Protein AF-A0A957AVC6-F1 (afdb_monomer)

Nearest PDB structures (foldseek):
  5ffe-assembly1_A  TM=6.534E-01  e=8.770E-01  Synechocystis sp. PCC 6803
  5fej-assembly2_B  TM=6.262E-01  e=1.134E+00  Synechocystis sp. PCC 6803
  4fi5-assembly1_A  TM=7.232E-01  e=2.452E+00  Hantaan virus 76-118
  2ic6-assembly1_A  TM=6.326E-01  e=4.372E+00  Orthohantavirus sinnombreense
  8tnt-assembly1_B  TM=2.756E-01  e=1.290E+00  human gammaherpesvirus 4

pLDDT: mean 81.08, std 18.03, range [35.28, 94.44]

Radius of gyration: 17.74 Å; Cα contacts (8 Å, |Δi|>4): 136; chains: 1; bounding box: 52×24×49 Å

Solvent-accessible surface area (backbone atoms only — not comparable to full-atom values): 7805 Å² total; per-residue (Å²): 132,84,79,75,78,75,83,56,70,44,64,39,93,84,83,61,52,72,45,52,47,74,68,24,56,44,72,47,83,48,91,47,94,97,56,74,71,34,32,39,36,28,34,32,38,83,88,78,64,52,72,45,83,69,48,72,42,34,70,67,53,52,51,34,50,52,46,28,55,53,29,48,52,50,21,72,75,48,83,40,77,68,33,50,53,51,25,52,51,32,46,51,56,32,48,57,55,44,54,54,46,39,58,54,47,25,58,74,70,74,38,80,66,59,82,85,73,61,74,78,83,74,72,80,71,82,79,78,84,130

Secondary structure (DSSP, 8-state):
--------EEE-TTT--EEEHHHHEEEEEE--TT--SEEEEEEE-TTT--EEEEEEE-HHHHHHHHHHHHHHHHHHHS--HHHHHHHHHHHHHHHHHHHHHHHHHHHHTTPPPGGGTS------PPP---

Structure (mmCIF, N/CA/C/O backbone):
data_AF-A0A957AVC6-F1
#
_entry.id   AF-A0A957AVC6-F1
#
loop_
_atom_site.group_PDB
_atom_site.id
_atom_site.type_symbol
_atom_site.label_atom_id
_atom_site.label_alt_id
_atom_site.label_comp_id
_atom_site.label_asym_id
_atom_site.label_entity_id
_atom_site.label_seq_id
_atom_site.pdbx_PDB_ins_code
_atom_site.Cartn_x
_atom_site.Cartn_y
_atom_site.Cartn_z
_atom_site.occupancy
_atom_site.B_iso_or_equiv
_atom_site.auth_seq_id
_atom_site.auth_comp_id
_atom_site.auth_asym_id
_atom_site.auth_atom_id
_atom_site.pdbx_PDB_model_num
ATOM 1 N N . MET A 1 1 ? -31.907 -7.631 -2.566 1.00 40.97 1 MET A N 1
ATOM 2 C CA . MET A 1 1 ? -31.535 -6.928 -3.805 1.00 40.97 1 MET A CA 1
ATOM 3 C C . MET A 1 1 ? -30.022 -6.940 -3.813 1.00 40.97 1 MET A C 1
ATOM 5 O O . MET A 1 1 ? -29.433 -6.226 -3.018 1.00 40.97 1 MET A O 1
ATOM 9 N N . GLU A 1 2 ? -29.419 -7.894 -4.518 1.00 44.62 2 GLU A N 1
ATOM 10 C CA . GLU A 1 2 ? -27.959 -8.009 -4.597 1.00 44.62 2 GLU A CA 1
ATOM 11 C C . GLU A 1 2 ? -27.452 -6.823 -5.423 1.00 44.62 2 GLU A C 1
ATOM 13 O O . GLU A 1 2 ? -27.797 -6.692 -6.599 1.00 44.62 2 GLU A O 1
ATOM 18 N N . GLU A 1 3 ? -26.715 -5.908 -4.793 1.00 51.12 3 GLU A N 1
ATOM 19 C CA . GLU A 1 3 ? -25.918 -4.926 -5.523 1.00 51.12 3 GLU A CA 1
ATOM 20 C C . GLU A 1 3 ? -24.895 -5.723 -6.336 1.00 51.12 3 GLU A C 1
ATOM 22 O O . GLU A 1 3 ? -23.978 -6.316 -5.777 1.00 51.12 3 GLU A O 1
ATOM 27 N N . LYS A 1 4 ? -25.091 -5.815 -7.657 1.00 52.47 4 LYS A N 1
ATOM 28 C CA . LYS A 1 4 ? -24.033 -6.284 -8.554 1.00 52.47 4 LYS A CA 1
ATOM 29 C C . LYS A 1 4 ? -22.862 -5.322 -8.388 1.00 52.47 4 LYS A C 1
ATOM 31 O O . LYS A 1 4 ? -22.991 -4.158 -8.777 1.00 52.47 4 LYS A O 1
ATOM 36 N N . ASP A 1 5 ? -21.762 -5.809 -7.822 1.00 58.22 5 ASP A N 1
ATOM 37 C CA . ASP A 1 5 ? -20.484 -5.109 -7.836 1.00 58.22 5 ASP A CA 1
ATOM 38 C C . ASP A 1 5 ? -20.209 -4.668 -9.277 1.00 58.22 5 ASP A C 1
ATOM 40 O O . ASP A 1 5 ? -20.194 -5.477 -10.209 1.00 58.22 5 ASP A O 1
ATOM 44 N N . LYS A 1 6 ? -20.109 -3.353 -9.489 1.00 63.28 6 LYS A N 1
ATOM 45 C CA . LYS A 1 6 ? -19.756 -2.808 -10.797 1.00 63.28 6 LYS A CA 1
ATOM 46 C C . LYS A 1 6 ? -18.295 -3.154 -11.043 1.00 63.28 6 LYS A C 1
ATOM 48 O O . LYS A 1 6 ? -17.415 -2.595 -10.391 1.00 63.28 6 LYS A O 1
ATOM 53 N N . GLU A 1 7 ? -18.063 -4.072 -11.971 1.00 77.69 7 GLU A N 1
ATOM 54 C CA . GLU A 1 7 ? -16.729 -4.421 -12.446 1.00 77.69 7 GLU A CA 1
ATOM 55 C C . GLU A 1 7 ? -16.035 -3.144 -12.940 1.00 77.69 7 GLU A C 1
ATOM 57 O O . GLU A 1 7 ? -16.544 -2.432 -13.809 1.00 77.69 7 GLU A O 1
ATOM 62 N N . THR A 1 8 ? -14.934 -2.779 -12.282 1.00 86.50 8 THR A N 1
ATOM 63 C CA . THR A 1 8 ? -14.217 -1.532 -12.556 1.00 86.50 8 THR A CA 1
ATOM 64 C C . THR A 1 8 ? -13.171 -1.803 -13.626 1.00 86.50 8 THR A C 1
ATOM 66 O O . THR A 1 8 ? -12.223 -2.546 -13.388 1.00 86.50 8 THR A O 1
ATOM 69 N N . THR A 1 9 ? -13.330 -1.198 -14.801 1.00 89.56 9 THR A N 1
ATOM 70 C CA . THR A 1 9 ? -12.374 -1.317 -15.908 1.00 89.56 9 THR A CA 1
ATOM 71 C C . THR A 1 9 ? -11.354 -0.181 -15.890 1.00 89.56 9 THR A C 1
ATOM 73 O O . THR A 1 9 ? -11.644 0.943 -15.471 1.00 89.56 9 THR A O 1
ATOM 76 N N . VAL A 1 10 ? -10.133 -0.475 -16.340 1.00 87.31 10 VAL A N 1
ATOM 77 C CA . VAL A 1 10 ? -9.019 0.479 -16.415 1.00 87.31 10 VAL A CA 1
ATOM 78 C C . VAL A 1 10 ? -8.407 0.433 -17.808 1.00 87.31 10 VAL A C 1
ATOM 80 O O . VAL A 1 10 ? -8.244 -0.640 -18.382 1.00 87.31 10 VAL A O 1
ATOM 83 N N . SER A 1 11 ? -8.045 1.602 -18.341 1.00 91.00 11 SER A N 1
ATOM 84 C CA . SER A 1 11 ? -7.367 1.732 -19.634 1.00 91.00 11 SER A CA 1
ATOM 85 C C . SER A 1 11 ? -5.876 2.018 -19.453 1.00 91.00 11 SER A C 1
ATOM 87 O O . SER A 1 11 ? -5.483 2.880 -18.661 1.00 91.00 11 SER A O 1
ATOM 89 N N . CYS A 1 12 ? -5.026 1.321 -20.207 1.00 88.25 12 CYS A N 1
ATOM 90 C CA . CYS A 1 12 ? -3.593 1.597 -20.239 1.00 88.25 12 CYS A CA 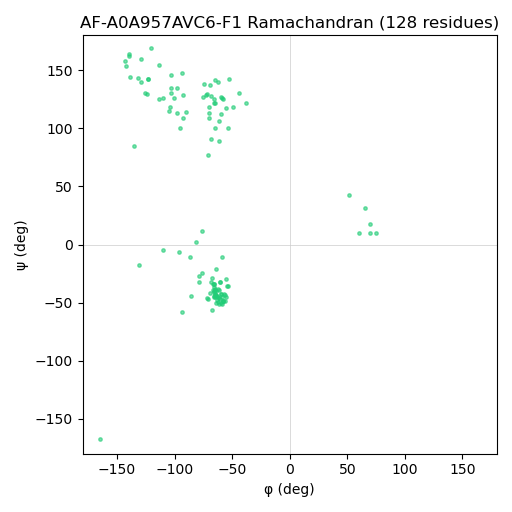1
ATOM 91 C C . CYS A 1 12 ? -3.296 2.902 -20.994 1.00 88.25 12 CYS A C 1
ATOM 93 O O . CYS A 1 12 ? -3.651 3.047 -22.159 1.00 88.25 12 CYS A O 1
ATOM 95 N N . VAL A 1 13 ? -2.535 3.818 -20.393 1.00 87.50 13 VAL A N 1
ATOM 96 C CA . VAL A 1 13 ? -2.172 5.099 -21.036 1.00 87.50 13 VAL A CA 1
ATOM 97 C C . VAL A 1 13 ? -1.303 4.955 -22.294 1.00 87.50 13 VAL A C 1
ATOM 99 O O . VAL A 1 13 ? -1.273 5.867 -23.114 1.00 87.50 13 VAL A O 1
ATOM 102 N N . GLU A 1 14 ? -0.611 3.825 -22.460 1.00 89.62 14 GLU A N 1
ATOM 103 C CA . GLU A 1 14 ? 0.293 3.589 -23.593 1.00 89.62 14 GLU A CA 1
ATOM 104 C C . GLU A 1 14 ? -0.393 2.871 -24.755 1.00 89.62 14 GLU A C 1
ATOM 106 O O . GLU A 1 14 ? -0.431 3.391 -25.866 1.00 89.62 14 GLU A O 1
ATOM 111 N N . CYS A 1 15 ? -0.954 1.680 -24.515 1.00 92.19 15 CYS A N 1
ATOM 112 C CA . CYS A 1 15 ? -1.575 0.878 -25.574 1.00 92.19 15 CYS A CA 1
ATOM 113 C C . CYS A 1 15 ? -3.096 1.053 -25.672 1.00 92.19 15 CYS A C 1
ATOM 115 O O . CYS A 1 15 ? -3.696 0.517 -26.600 1.00 92.19 15 CYS A O 1
ATOM 117 N N . ARG A 1 16 ? -3.718 1.790 -24.738 1.00 93.00 16 ARG A N 1
ATOM 118 C CA . ARG A 1 16 ? -5.174 2.025 -24.639 1.00 93.00 16 ARG A CA 1
ATOM 119 C C . ARG A 1 16 ? -6.030 0.776 -24.456 1.00 93.00 16 ARG A C 1
ATOM 121 O O . ARG A 1 16 ? -7.250 0.877 -24.521 1.00 93.00 16 ARG A O 1
ATOM 128 N N . ALA A 1 17 ? -5.413 -0.374 -24.203 1.00 91.44 17 ALA A N 1
ATOM 129 C CA . ALA A 1 17 ? -6.145 -1.581 -23.870 1.00 91.44 17 ALA A CA 1
ATOM 130 C C . ALA A 1 17 ? -6.926 -1.405 -22.568 1.00 91.44 17 ALA A C 1
ATOM 132 O O . ALA A 1 17 ? -6.420 -0.803 -21.615 1.00 91.44 17 ALA A O 1
ATOM 133 N N . GLU A 1 18 ? -8.139 -1.944 -22.551 1.00 92.56 18 GLU A N 1
ATOM 134 C CA . GLU A 1 18 ? -9.056 -1.901 -21.420 1.00 92.56 18 GLU A CA 1
ATOM 135 C C . GLU A 1 18 ? -9.253 -3.310 -20.879 1.00 92.56 18 GLU A C 1
ATOM 137 O O . GLU A 1 18 ? -9.641 -4.207 -21.623 1.00 92.56 18 GLU A O 1
ATOM 142 N N . HIS A 1 19 ? -9.009 -3.481 -19.583 1.00 91.38 19 HIS A N 1
ATOM 143 C CA . HIS A 1 19 ? -9.242 -4.738 -18.868 1.00 91.38 19 HIS A CA 1
ATOM 144 C C . HIS A 1 19 ? -9.838 -4.443 -17.486 1.00 91.38 19 HIS A C 1
ATOM 146 O O . HIS A 1 19 ? -9.764 -3.295 -17.021 1.00 91.38 19 HIS A O 1
ATOM 152 N N . PRO A 1 20 ? -10.431 -5.441 -16.810 1.00 92.00 20 PRO A N 1
ATOM 153 C CA . PRO A 1 20 ? -10.767 -5.334 -15.393 1.00 92.00 20 PRO A CA 1
ATOM 154 C C . PRO A 1 20 ? -9.544 -4.919 -14.558 1.00 92.00 20 PRO A C 1
ATOM 156 O O . PRO A 1 20 ? -8.416 -5.336 -14.834 1.00 92.00 20 PRO A O 1
ATOM 159 N N . LEU A 1 21 ? -9.745 -4.087 -13.532 1.00 88.62 21 LEU A N 1
ATOM 160 C CA . LEU A 1 21 ? -8.673 -3.611 -12.643 1.00 88.62 21 LEU A CA 1
ATOM 161 C C . LEU A 1 21 ? -7.864 -4.771 -12.038 1.00 88.62 21 LEU A C 1
ATOM 163 O O . LEU A 1 21 ? -6.651 -4.661 -11.853 1.00 88.62 21 LEU A O 1
ATOM 167 N N . GLU A 1 22 ? -8.534 -5.879 -11.737 1.00 89.38 22 GLU A N 1
ATOM 168 C CA . GLU A 1 22 ? -7.960 -7.091 -11.160 1.00 89.38 22 GLU A CA 1
ATOM 169 C C . GLU A 1 22 ? -6.892 -7.711 -12.065 1.00 89.38 22 GLU A C 1
ATOM 171 O O . GLU A 1 22 ? -5.913 -8.255 -11.558 1.00 89.38 22 GLU A O 1
ATOM 176 N N . GLU A 1 23 ? -7.041 -7.585 -13.386 1.00 91.06 23 GLU A N 1
ATOM 177 C CA . GLU A 1 23 ? -6.064 -8.080 -14.361 1.00 91.06 23 GLU A CA 1
ATOM 178 C C . GLU A 1 23 ? -4.825 -7.186 -14.454 1.00 91.06 23 GLU A C 1
ATOM 180 O O . GLU A 1 23 ? -3.740 -7.658 -14.791 1.00 91.06 23 GLU A O 1
ATOM 185 N N . PHE A 1 24 ? -4.958 -5.904 -14.103 1.00 88.75 24 PHE A N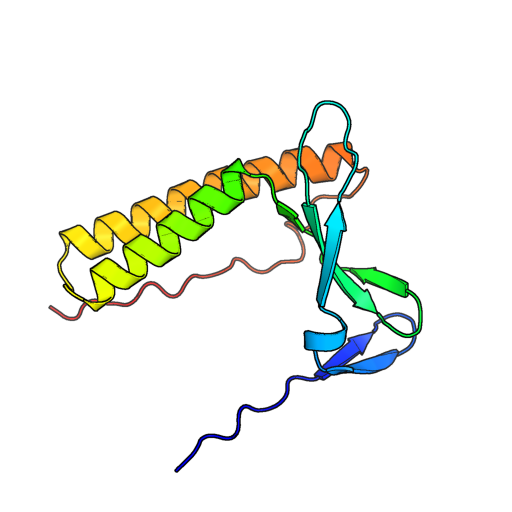 1
ATOM 186 C CA . PHE A 1 24 ? -3.813 -5.007 -13.994 1.00 88.75 24 PHE A CA 1
ATOM 187 C C . PHE A 1 24 ? -3.044 -5.207 -12.685 1.00 88.75 24 PHE A C 1
ATOM 189 O O . PHE A 1 24 ? -1.853 -4.908 -12.628 1.00 88.75 24 PHE A O 1
ATOM 196 N N . TYR A 1 25 ? -3.680 -5.676 -11.610 1.00 90.19 25 TYR A N 1
ATOM 197 C CA . TYR A 1 25 ? -3.012 -5.800 -10.316 1.00 90.19 25 TYR A CA 1
ATOM 198 C C . TYR A 1 25 ? -1.888 -6.842 -10.358 1.00 90.19 25 TYR A C 1
ATOM 200 O O . TYR A 1 25 ? -2.110 -8.026 -10.608 1.00 90.19 25 TYR A O 1
ATOM 208 N N . SER A 1 26 ? -0.664 -6.419 -10.041 1.00 91.69 26 SER A N 1
ATOM 209 C CA . SER A 1 26 ? 0.488 -7.314 -10.013 1.00 91.69 26 SER A CA 1
ATOM 210 C C . SER A 1 26 ? 1.437 -6.993 -8.864 1.00 91.69 26 SER A C 1
ATOM 212 O O . SER A 1 26 ? 1.518 -5.867 -8.367 1.00 91.69 26 SER A O 1
ATOM 214 N N . GLN A 1 27 ? 2.175 -8.014 -8.430 1.00 92.50 27 GLN A N 1
ATOM 215 C CA . GLN A 1 27 ? 3.201 -7.899 -7.400 1.00 92.50 27 GLN A CA 1
ATOM 216 C C . GLN A 1 27 ? 4.439 -8.716 -7.770 1.00 92.50 27 GLN A C 1
ATOM 218 O O . GLN A 1 27 ? 4.333 -9.820 -8.307 1.00 92.50 27 GLN A O 1
ATOM 223 N N . ARG A 1 28 ? 5.623 -8.206 -7.431 1.00 89.25 28 ARG A N 1
ATOM 224 C CA . ARG A 1 28 ? 6.901 -8.901 -7.641 1.00 89.25 28 ARG A CA 1
ATOM 225 C C . ARG A 1 28 ? 7.880 -8.646 -6.502 1.00 89.25 28 ARG A C 1
ATOM 227 O O . ARG A 1 28 ? 7.770 -7.657 -5.782 1.00 89.25 28 ARG A O 1
ATOM 234 N N . GLN A 1 29 ? 8.850 -9.543 -6.333 1.00 91.06 29 GLN A N 1
ATOM 235 C CA . GLN A 1 29 ? 9.983 -9.278 -5.445 1.00 91.06 29 GLN A CA 1
ATOM 236 C C . GLN A 1 29 ? 10.890 -8.230 -6.091 1.00 91.06 29 GLN A C 1
ATOM 238 O O . GLN A 1 29 ? 11.277 -8.382 -7.249 1.00 91.06 29 GLN A O 1
ATOM 243 N N . ALA A 1 30 ? 11.225 -7.188 -5.336 1.00 86.69 30 ALA A N 1
ATOM 244 C CA . ALA A 1 30 ? 12.161 -6.158 -5.756 1.00 86.69 30 ALA A CA 1
ATOM 245 C C . ALA A 1 30 ? 13.507 -6.380 -5.062 1.00 86.69 30 ALA A C 1
ATOM 247 O O . ALA A 1 30 ? 13.574 -6.556 -3.843 1.00 86.69 30 ALA A O 1
ATOM 248 N N . ILE A 1 31 ? 14.582 -6.363 -5.845 1.00 86.56 31 ILE A N 1
ATOM 249 C CA . ILE A 1 31 ? 15.948 -6.390 -5.326 1.00 86.56 31 ILE A CA 1
ATOM 250 C C . ILE A 1 31 ? 16.389 -4.934 -5.198 1.00 86.56 31 ILE A C 1
ATOM 252 O O . ILE A 1 31 ? 16.569 -4.256 -6.206 1.00 86.56 31 ILE A O 1
ATOM 256 N N . ILE A 1 32 ? 16.505 -4.446 -3.962 1.00 85.12 32 ILE A N 1
ATOM 257 C CA . ILE A 1 32 ? 16.952 -3.083 -3.658 1.00 85.12 32 ILE A CA 1
ATOM 258 C C . ILE A 1 32 ? 18.134 -3.165 -2.694 1.00 85.12 32 ILE A C 1
ATOM 260 O O . ILE A 1 32 ? 18.056 -3.832 -1.661 1.00 85.12 32 ILE A O 1
ATOM 264 N N . ASP A 1 33 ? 19.216 -2.458 -3.013 1.00 80.94 33 ASP A N 1
ATOM 265 C CA . ASP A 1 33 ? 20.451 -2.511 -2.237 1.00 80.94 33 ASP A CA 1
ATOM 266 C C . ASP A 1 33 ? 20.252 -2.083 -0.773 1.00 80.94 33 ASP A C 1
ATOM 268 O O . ASP A 1 33 ? 19.727 -1.007 -0.439 1.00 80.94 33 ASP A O 1
ATOM 272 N N . GLY A 1 34 ? 20.704 -2.962 0.124 1.00 84.25 34 GLY A N 1
ATOM 273 C CA . GLY A 1 34 ? 20.583 -2.795 1.570 1.00 84.25 34 GLY A CA 1
ATOM 274 C C . GLY A 1 34 ? 19.179 -3.050 2.127 1.00 84.25 34 GLY A C 1
ATOM 275 O O . GLY A 1 34 ? 18.942 -2.757 3.295 1.00 84.25 34 GLY A O 1
ATOM 276 N N . GLU A 1 35 ? 18.253 -3.588 1.331 1.00 86.94 35 GLU A N 1
ATOM 277 C CA . GLU A 1 35 ? 16.880 -3.881 1.745 1.00 86.94 35 GLU A CA 1
ATOM 278 C C . GLU A 1 35 ? 16.555 -5.355 1.532 1.00 86.94 35 GLU A C 1
ATOM 280 O O . GLU A 1 35 ? 16.963 -5.970 0.551 1.00 86.94 35 GLU A O 1
ATOM 285 N N . SER A 1 36 ? 15.792 -5.941 2.452 1.00 87.69 36 SER A N 1
ATOM 286 C CA . SER A 1 36 ? 15.406 -7.351 2.370 1.00 87.69 36 SER A CA 1
ATOM 287 C C . SER A 1 36 ? 13.891 -7.515 2.386 1.00 87.69 36 SER A C 1
ATOM 289 O O . SER A 1 36 ? 13.171 -6.802 3.089 1.00 87.69 36 SER A O 1
ATOM 291 N N . GLY A 1 37 ? 13.405 -8.473 1.593 1.00 90.12 37 GLY A N 1
ATOM 292 C CA . GLY A 1 37 ? 11.984 -8.812 1.512 1.00 90.12 37 GLY A CA 1
ATOM 293 C C . GLY A 1 37 ? 11.107 -7.693 0.948 1.00 90.12 37 GLY A C 1
ATOM 294 O O . GLY A 1 37 ? 9.953 -7.564 1.363 1.00 90.12 37 GLY A O 1
ATOM 295 N N . VAL A 1 38 ? 11.643 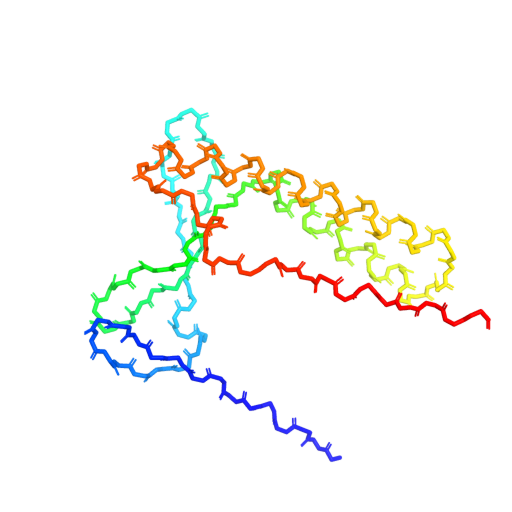-6.864 0.050 1.00 92.12 38 VAL A N 1
ATOM 296 C CA . VAL A 1 38 ? 10.864 -5.813 -0.605 1.00 92.12 38 VAL A CA 1
ATOM 297 C C . VAL A 1 38 ? 9.968 -6.439 -1.667 1.00 92.12 38 VAL A C 1
ATOM 299 O O . VAL A 1 38 ? 10.417 -7.164 -2.550 1.00 92.12 38 VAL A O 1
ATOM 302 N N . THR A 1 39 ? 8.681 -6.136 -1.587 1.00 92.44 39 THR A N 1
ATOM 303 C CA . THR A 1 39 ? 7.695 -6.461 -2.615 1.00 92.44 39 THR A CA 1
ATOM 304 C C . THR A 1 39 ? 7.263 -5.165 -3.280 1.00 92.44 39 THR A C 1
ATOM 306 O O . THR A 1 39 ? 6.867 -4.229 -2.591 1.00 92.44 39 THR A O 1
ATOM 309 N N . GLU A 1 40 ? 7.353 -5.102 -4.600 1.00 90.38 40 GLU A N 1
ATOM 310 C CA . GLU A 1 40 ? 6.784 -4.028 -5.406 1.00 90.38 40 GLU A CA 1
ATOM 311 C C . GLU A 1 40 ? 5.385 -4.450 -5.849 1.00 90.38 40 GLU A C 1
ATOM 313 O O . GLU A 1 40 ? 5.201 -5.554 -6.364 1.00 90.38 40 GLU A O 1
ATOM 318 N N . ILE A 1 41 ? 4.405 -3.586 -5.616 1.00 90.19 41 ILE A N 1
ATOM 319 C CA . ILE A 1 41 ? 2.995 -3.808 -5.931 1.00 90.19 41 ILE A CA 1
ATOM 320 C C . ILE A 1 41 ? 2.557 -2.658 -6.824 1.00 90.19 41 ILE A C 1
ATOM 322 O O . ILE A 1 41 ? 2.789 -1.505 -6.475 1.00 90.19 41 ILE A O 1
ATOM 326 N N . GLY A 1 42 ? 1.931 -2.948 -7.956 1.00 90.50 42 GLY A N 1
ATOM 327 C CA . GLY A 1 42 ? 1.510 -1.919 -8.900 1.00 90.50 42 GLY A CA 1
ATOM 328 C C . GLY A 1 42 ? 0.505 -2.436 -9.916 1.00 90.50 42 GLY A C 1
ATOM 329 O O . GLY A 1 42 ? -0.051 -3.525 -9.767 1.00 90.50 42 GLY A O 1
ATOM 330 N N . LEU A 1 43 ? 0.280 -1.630 -10.949 1.00 89.38 43 LEU A N 1
ATOM 331 C CA . LEU A 1 43 ? -0.571 -1.971 -12.079 1.00 89.38 43 LEU A CA 1
ATOM 332 C C . LEU A 1 43 ? 0.306 -2.301 -13.291 1.00 89.38 43 LEU A C 1
ATOM 334 O O . LEU A 1 43 ? 1.017 -1.437 -13.803 1.00 89.38 43 LEU A O 1
ATOM 338 N N . LEU A 1 44 ? 0.255 -3.548 -13.744 1.00 90.06 44 LEU A N 1
ATOM 339 C CA . LEU A 1 44 ? 0.916 -4.054 -14.937 1.00 90.06 44 LEU A CA 1
ATOM 340 C C . LEU A 1 44 ? -0.113 -4.229 -16.047 1.00 90.06 44 LEU A C 1
ATOM 342 O O . LEU A 1 44 ? -1.022 -5.038 -15.922 1.00 90.06 44 LEU A O 1
ATOM 346 N N . CYS A 1 45 ? 0.048 -3.513 -17.156 1.00 89.62 45 CYS A N 1
ATOM 347 C CA . CYS A 1 45 ? -0.785 -3.761 -18.325 1.00 89.62 45 CYS A CA 1
ATOM 348 C C . CYS A 1 45 ? -0.502 -5.160 -18.904 1.00 89.62 45 CYS A C 1
ATOM 350 O O . CYS A 1 45 ? 0.658 -5.425 -19.243 1.00 89.62 45 CYS A O 1
ATOM 352 N N . PRO A 1 46 ? -1.525 -6.020 -19.074 1.00 92.19 46 PRO A N 1
ATOM 353 C CA . PRO A 1 46 ? -1.334 -7.380 -19.577 1.00 92.19 46 PRO A CA 1
ATOM 354 C C . PRO A 1 46 ? -0.878 -7.422 -21.043 1.00 92.19 46 PRO A C 1
ATOM 356 O O . PRO A 1 46 ? -0.140 -8.328 -21.419 1.00 92.19 46 PRO A O 1
ATOM 359 N N . ASP A 1 47 ? -1.238 -6.421 -21.854 1.00 92.69 47 ASP A N 1
ATOM 360 C CA . ASP A 1 47 ? -0.919 -6.427 -23.288 1.00 92.69 47 ASP A CA 1
ATOM 361 C C . ASP A 1 47 ? 0.468 -5.869 -23.611 1.00 92.69 47 ASP A C 1
ATOM 363 O O . ASP A 1 47 ? 1.192 -6.421 -24.436 1.00 92.69 47 ASP A O 1
ATOM 367 N N . CYS A 1 48 ? 0.845 -4.745 -22.994 1.00 90.88 48 CYS A N 1
ATOM 368 C CA . CYS A 1 48 ? 2.088 -4.044 -23.333 1.00 90.88 48 CYS A CA 1
ATOM 369 C C . CYS A 1 48 ? 3.169 -4.129 -22.249 1.00 90.88 48 CYS A C 1
ATOM 371 O O . CYS A 1 48 ? 4.271 -3.621 -22.446 1.00 90.88 48 CYS A O 1
ATOM 373 N N . GLY A 1 49 ? 2.871 -4.730 -21.093 1.00 88.56 49 GLY A N 1
ATOM 374 C CA . GLY A 1 49 ? 3.829 -4.893 -19.998 1.00 88.56 49 GLY A CA 1
ATOM 375 C C . GLY A 1 49 ? 4.210 -3.591 -19.278 1.00 88.56 49 GLY A C 1
ATOM 376 O O . GLY A 1 49 ? 5.137 -3.578 -18.466 1.00 88.56 49 GLY A O 1
ATOM 377 N N . ARG A 1 50 ? 3.515 -2.481 -19.556 1.00 86.56 50 ARG A N 1
ATOM 378 C CA . ARG A 1 50 ? 3.717 -1.188 -18.887 1.00 86.56 50 ARG A CA 1
ATOM 379 C C . ARG A 1 50 ? 3.352 -1.312 -17.407 1.00 86.56 50 ARG A C 1
ATOM 381 O O . ARG A 1 50 ? 2.208 -1.618 -17.082 1.00 86.56 50 ARG A O 1
ATOM 388 N N . TRP A 1 51 ? 4.309 -1.018 -16.531 1.00 84.75 51 TRP A N 1
ATOM 389 C CA . TRP A 1 51 ? 4.133 -1.012 -15.077 1.00 84.75 51 TRP A CA 1
ATOM 390 C C . TRP A 1 51 ? 3.942 0.424 -14.570 1.00 84.75 51 TRP A C 1
ATOM 392 O O . TRP A 1 51 ? 4.754 1.298 -14.874 1.00 84.75 51 TRP A O 1
ATOM 402 N N . VAL A 1 52 ? 2.869 0.689 -13.825 1.00 80.00 52 VAL A N 1
ATOM 403 C CA . VAL A 1 52 ? 2.501 2.021 -13.312 1.00 80.00 52 VAL A CA 1
ATOM 404 C C . VAL A 1 52 ? 1.971 1.945 -11.880 1.00 80.00 52 VAL A C 1
ATOM 406 O O . VAL A 1 52 ? 1.587 0.882 -11.402 1.00 80.00 52 VAL A O 1
ATOM 409 N N . HIS A 1 53 ? 1.958 3.091 -11.189 1.00 70.62 53 HIS A N 1
ATOM 410 C CA . HIS A 1 53 ? 1.436 3.238 -9.821 1.00 70.62 53 HIS A CA 1
ATOM 411 C C . HIS A 1 53 ? 2.006 2.215 -8.825 1.00 70.62 53 HIS A C 1
ATOM 413 O O . HIS A 1 53 ? 1.282 1.644 -8.011 1.00 70.62 53 HIS A O 1
ATOM 419 N N . ALA A 1 54 ? 3.317 1.980 -8.909 1.00 80.19 54 ALA A N 1
ATOM 420 C CA . ALA A 1 54 ? 4.004 1.072 -8.012 1.00 80.19 54 ALA A CA 1
ATOM 421 C C . ALA A 1 54 ? 4.189 1.695 -6.623 1.00 80.19 54 ALA A C 1
ATOM 423 O O . ALA A 1 54 ? 4.576 2.859 -6.504 1.00 80.19 54 ALA A O 1
ATOM 424 N N . PHE A 1 55 ? 3.971 0.897 -5.585 1.00 89.12 55 PHE A N 1
ATOM 425 C CA . PHE A 1 55 ? 4.432 1.167 -4.232 1.00 89.12 55 PHE A CA 1
ATOM 426 C C . PHE A 1 55 ? 5.166 -0.054 -3.680 1.00 89.12 55 PHE A C 1
ATOM 428 O O . PHE A 1 55 ? 4.985 -1.190 -4.125 1.00 89.12 55 PHE A O 1
ATOM 435 N N . TYR A 1 56 ? 5.988 0.178 -2.667 1.00 90.81 56 TYR A N 1
ATOM 436 C CA . TYR A 1 56 ? 6.798 -0.853 -2.040 1.00 90.81 56 TYR A CA 1
ATOM 437 C C . TYR A 1 56 ? 6.221 -1.305 -0.703 1.00 90.81 56 TYR A C 1
ATOM 439 O O . TYR A 1 56 ? 5.690 -0.522 0.085 1.00 90.81 56 TYR A O 1
ATOM 447 N N . GLN A 1 57 ? 6.388 -2.582 -0.395 1.00 93.31 57 GLN A N 1
ATOM 448 C CA . GLN A 1 57 ? 6.015 -3.170 0.879 1.00 93.31 57 GLN A CA 1
ATOM 449 C C . GLN A 1 57 ? 7.165 -4.015 1.426 1.00 93.31 57 GLN A C 1
ATOM 451 O O . GLN A 1 57 ? 7.862 -4.698 0.685 1.00 93.31 57 GLN A O 1
ATOM 456 N N . THR A 1 58 ? 7.350 -3.997 2.743 1.00 94.12 58 THR A N 1
ATOM 457 C CA . THR A 1 58 ? 8.292 -4.869 3.458 1.00 94.12 58 THR A CA 1
ATOM 458 C C . THR A 1 58 ? 7.536 -5.714 4.483 1.00 94.12 58 THR A C 1
ATOM 460 O O . THR A 1 58 ? 6.377 -5.413 4.804 1.00 94.12 58 THR A O 1
ATOM 463 N N . PRO A 1 59 ? 8.161 -6.744 5.092 1.00 94.38 59 PRO A N 1
ATOM 464 C CA . PRO A 1 59 ? 7.529 -7.488 6.178 1.00 94.38 59 PRO A CA 1
ATOM 465 C C . PRO A 1 59 ? 7.085 -6.581 7.334 1.00 94.38 59 PRO A C 1
ATOM 467 O O . PRO A 1 59 ? 6.101 -6.883 8.007 1.00 94.38 59 PRO A O 1
ATOM 470 N N . HIS A 1 60 ? 7.779 -5.459 7.557 1.00 93.31 60 HIS A N 1
ATOM 471 C CA . HIS A 1 60 ? 7.422 -4.488 8.584 1.00 93.31 60 HIS A CA 1
ATOM 472 C C . HIS A 1 60 ? 6.103 -3.767 8.268 1.00 93.31 60 HIS A C 1
ATOM 474 O O . HIS A 1 60 ? 5.162 -3.848 9.063 1.00 93.31 60 HIS A O 1
ATOM 480 N N . THR A 1 61 ? 5.993 -3.122 7.101 1.00 92.75 61 THR A N 1
ATOM 481 C CA . THR A 1 61 ? 4.771 -2.391 6.720 1.00 92.75 61 THR A CA 1
ATOM 482 C C . THR A 1 61 ? 3.583 -3.334 6.539 1.00 92.75 61 THR A C 1
ATOM 484 O O . THR A 1 61 ? 2.480 -3.017 6.983 1.00 92.75 61 THR A O 1
ATOM 487 N N . LYS A 1 62 ? 3.807 -4.562 6.047 1.00 92.75 62 LYS A N 1
ATOM 488 C CA . LYS A 1 62 ? 2.777 -5.614 5.990 1.00 92.75 62 LYS A CA 1
ATOM 489 C C . LYS A 1 62 ? 2.216 -5.977 7.372 1.00 92.75 62 LYS A C 1
ATOM 491 O O . LYS A 1 62 ? 1.003 -6.119 7.532 1.00 92.75 62 LYS A O 1
ATOM 496 N N . ARG A 1 63 ? 3.068 -6.095 8.401 1.00 94.44 63 ARG A N 1
ATOM 497 C CA . ARG A 1 63 ? 2.616 -6.342 9.788 1.00 94.44 63 ARG A CA 1
ATOM 498 C C . ARG A 1 63 ? 1.807 -5.168 10.341 1.00 94.44 63 ARG A C 1
ATOM 500 O O . ARG A 1 63 ? 0.818 -5.390 11.039 1.00 94.44 63 ARG A O 1
ATOM 507 N N . LEU A 1 64 ? 2.201 -3.932 10.032 1.00 92.69 64 LEU A N 1
ATOM 508 C CA . LEU A 1 64 ? 1.452 -2.742 10.441 1.00 92.69 64 LEU A CA 1
ATOM 509 C C . LEU A 1 64 ? 0.080 -2.671 9.755 1.00 92.69 64 LEU A C 1
ATOM 511 O O . LEU A 1 64 ? -0.910 -2.414 10.439 1.00 92.69 64 LEU A O 1
ATOM 515 N N . ALA A 1 65 ? -0.017 -3.008 8.467 1.00 92.19 65 ALA A N 1
ATOM 516 C CA . ALA A 1 65 ? -1.295 -3.112 7.761 1.00 92.19 65 ALA A CA 1
ATOM 517 C C . ALA A 1 65 ? -2.226 -4.145 8.424 1.00 92.19 65 ALA A C 1
ATOM 519 O O . ALA A 1 65 ? -3.381 -3.848 8.732 1.00 92.19 65 ALA A O 1
ATOM 520 N N . ALA A 1 66 ? -1.703 -5.326 8.774 1.00 93.19 66 ALA A N 1
ATOM 521 C CA . ALA A 1 66 ? -2.469 -6.335 9.511 1.00 93.19 66 ALA A CA 1
ATOM 522 C C . ALA A 1 66 ? -2.956 -5.828 10.888 1.00 93.19 66 ALA A C 1
ATOM 524 O O . ALA A 1 66 ? -4.044 -6.192 11.347 1.00 93.19 66 ALA A O 1
ATOM 525 N N . SER A 1 67 ? -2.183 -4.954 11.546 1.00 93.06 67 SER A N 1
ATOM 526 C CA . SER A 1 67 ? -2.584 -4.328 12.813 1.00 93.06 67 SER A CA 1
ATOM 527 C C . SER A 1 67 ? -3.771 -3.370 12.656 1.00 93.06 67 SER A C 1
ATOM 529 O O . SER A 1 67 ? -4.632 -3.336 13.539 1.00 93.06 67 SER A O 1
ATOM 531 N N . ILE A 1 68 ? -3.876 -2.670 11.517 1.00 93.69 68 ILE A N 1
ATOM 532 C CA . ILE A 1 68 ? -5.038 -1.837 11.180 1.00 93.69 68 ILE A CA 1
ATOM 533 C C . ILE A 1 68 ? -6.274 -2.720 11.041 1.00 93.69 68 ILE A C 1
ATOM 535 O O . ILE A 1 68 ? -7.284 -2.444 11.688 1.00 93.69 68 ILE A O 1
ATOM 539 N N . THR A 1 69 ? -6.192 -3.805 10.264 1.00 93.06 69 THR A N 1
ATOM 540 C CA . THR A 1 69 ? -7.309 -4.744 10.067 1.00 93.06 69 THR A CA 1
ATOM 541 C C . THR A 1 69 ? -7.817 -5.280 11.402 1.00 93.06 69 THR A C 1
ATOM 543 O O . THR A 1 69 ? -9.019 -5.255 11.676 1.00 93.06 69 THR A O 1
ATOM 546 N N . ARG A 1 70 ? -6.899 -5.679 12.291 1.00 93.00 70 ARG A N 1
ATOM 547 C CA . ARG A 1 70 ? -7.244 -6.132 13.643 1.00 93.00 70 ARG A CA 1
ATOM 548 C C . ARG A 1 70 ? -7.907 -5.029 14.472 1.00 93.00 70 ARG A C 1
ATOM 550 O O . ARG A 1 70 ? -8.903 -5.291 15.144 1.00 93.00 70 ARG A O 1
ATOM 557 N N . ALA A 1 71 ? -7.375 -3.808 14.448 1.00 92.00 71 ALA A N 1
ATOM 558 C CA . ALA A 1 71 ? -7.936 -2.688 15.199 1.00 92.00 71 ALA A CA 1
ATOM 559 C C . ALA A 1 71 ? -9.324 -2.278 14.676 1.00 92.00 71 ALA A C 1
ATOM 561 O O . ALA A 1 71 ? -10.218 -2.024 15.482 1.00 92.00 71 ALA A O 1
ATOM 562 N N . LYS A 1 72 ? -9.529 -2.291 13.352 1.00 93.00 72 LYS A N 1
ATOM 563 C CA . LYS A 1 72 ? -10.823 -2.042 12.699 1.00 93.00 72 LYS A CA 1
ATOM 564 C C . LYS A 1 72 ? -11.855 -3.087 13.112 1.00 93.00 72 LYS A C 1
ATOM 566 O O . LYS A 1 72 ? -12.959 -2.729 13.505 1.00 93.00 72 LYS A O 1
ATOM 571 N N . TYR A 1 73 ? -11.478 -4.366 13.100 1.00 93.00 73 TYR A N 1
ATOM 572 C CA . TYR A 1 73 ? -12.342 -5.451 13.566 1.00 93.00 73 TYR A CA 1
ATOM 573 C C . TYR A 1 73 ? -12.774 -5.256 15.028 1.00 93.00 73 TYR A C 1
ATOM 575 O O . TYR A 1 73 ? -13.962 -5.318 15.341 1.00 93.00 73 TYR A O 1
ATOM 583 N N . LEU A 1 74 ? -11.828 -4.957 15.927 1.00 90.88 74 LEU A N 1
ATOM 584 C CA . LEU A 1 74 ? -12.133 -4.716 17.342 1.00 90.88 74 LEU A CA 1
ATOM 585 C C . LEU A 1 74 ? -13.004 -3.472 17.554 1.00 90.88 74 LEU A C 1
ATOM 587 O O . LEU A 1 74 ? -13.893 -3.496 18.403 1.00 90.88 74 LEU A O 1
ATOM 591 N N . MET A 1 75 ? -12.769 -2.409 16.782 1.00 92.88 75 MET A N 1
ATOM 592 C CA . MET A 1 75 ? -13.593 -1.200 16.791 1.00 92.88 75 MET A CA 1
ATOM 593 C C . MET A 1 75 ? -15.026 -1.497 16.340 1.00 92.88 75 MET A C 1
ATOM 595 O O . MET A 1 75 ? -15.962 -1.057 16.997 1.00 92.88 75 MET A O 1
ATOM 599 N N . ASN A 1 76 ? -15.204 -2.275 15.271 1.00 91.25 76 ASN A N 1
ATOM 600 C CA . ASN A 1 76 ? -16.528 -2.654 14.775 1.00 91.25 76 ASN A CA 1
ATOM 601 C C . ASN A 1 76 ? -17.279 -3.546 15.769 1.00 91.25 76 ASN A C 1
ATOM 603 O O . ASN A 1 76 ? -18.484 -3.387 15.933 1.00 91.25 76 ASN A O 1
ATOM 607 N N . LYS A 1 77 ? -16.567 -4.444 16.463 1.00 91.94 77 LYS A N 1
ATOM 608 C CA . LYS A 1 77 ? -17.155 -5.294 17.504 1.00 91.94 77 LYS A CA 1
ATOM 609 C C . LYS A 1 77 ? -17.567 -4.493 18.745 1.00 91.94 77 LYS A C 1
ATOM 611 O O . LYS A 1 77 ? -18.628 -4.749 19.294 1.00 91.94 77 LYS A O 1
ATOM 616 N N . ASN A 1 78 ? -16.737 -3.541 19.179 1.00 87.75 78 ASN A N 1
ATOM 617 C CA . ASN A 1 78 ? -16.939 -2.744 20.393 1.00 87.75 78 ASN A CA 1
ATOM 618 C C . ASN A 1 78 ? -16.657 -1.258 20.121 1.00 87.75 78 ASN A C 1
ATOM 620 O O . ASN A 1 78 ? -15.556 -0.774 20.407 1.00 87.75 78 ASN A O 1
ATOM 624 N N . ARG A 1 79 ? -17.660 -0.527 19.614 1.00 88.31 79 ARG A N 1
ATOM 625 C CA . ARG A 1 79 ? -17.551 0.886 19.197 1.00 88.31 79 ARG A CA 1
ATOM 626 C C . ARG A 1 79 ? -17.398 1.836 20.389 1.00 88.31 79 ARG A C 1
ATOM 628 O O . ARG A 1 79 ? -18.325 2.516 20.803 1.00 88.31 79 ARG A O 1
ATOM 635 N N . THR A 1 80 ? -16.194 1.888 20.948 1.00 92.94 80 THR A N 1
ATOM 636 C CA . THR A 1 80 ? -15.831 2.761 22.077 1.00 92.94 80 THR A CA 1
ATOM 637 C C . THR A 1 80 ? -14.818 3.824 21.657 1.00 92.94 80 TH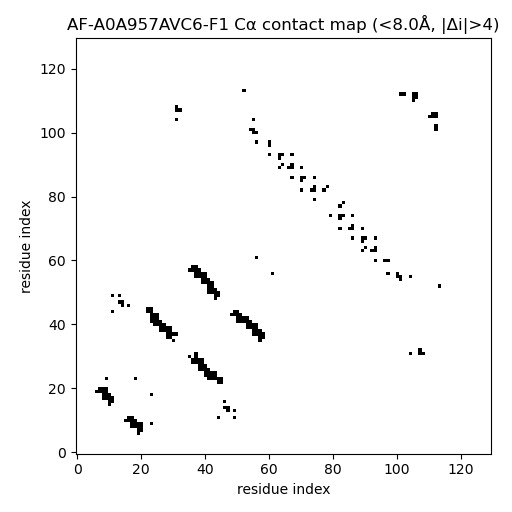R A C 1
ATOM 639 O O . THR A 1 80 ? -13.988 3.578 20.774 1.00 92.94 80 THR A O 1
ATOM 642 N N . LYS A 1 81 ? -14.772 4.966 22.362 1.00 91.88 81 LYS A N 1
ATOM 643 C CA . LYS A 1 81 ? -13.744 6.011 22.149 1.00 91.88 81 LYS A CA 1
ATOM 644 C C . LYS A 1 81 ? -12.315 5.442 22.246 1.00 91.88 81 LYS A C 1
ATOM 646 O O . LYS A 1 81 ? -11.438 5.816 21.466 1.00 91.88 81 LYS A O 1
ATOM 651 N N . ARG A 1 82 ? -12.084 4.466 23.139 1.00 92.12 82 ARG A N 1
ATOM 652 C CA . ARG A 1 82 ? -10.798 3.752 23.270 1.00 92.12 82 ARG A CA 1
ATOM 653 C C . ARG A 1 82 ? -10.458 2.929 22.023 1.00 92.12 82 ARG A C 1
ATOM 655 O O . ARG A 1 82 ? -9.321 2.993 21.562 1.00 92.12 82 ARG A O 1
ATOM 662 N N . SER A 1 83 ? -11.420 2.182 21.479 1.00 91.31 83 SER A N 1
ATOM 663 C CA . SER A 1 83 ? -11.221 1.376 20.265 1.00 91.31 83 SER A CA 1
ATOM 664 C C . SER A 1 83 ? -10.955 2.239 19.026 1.00 91.3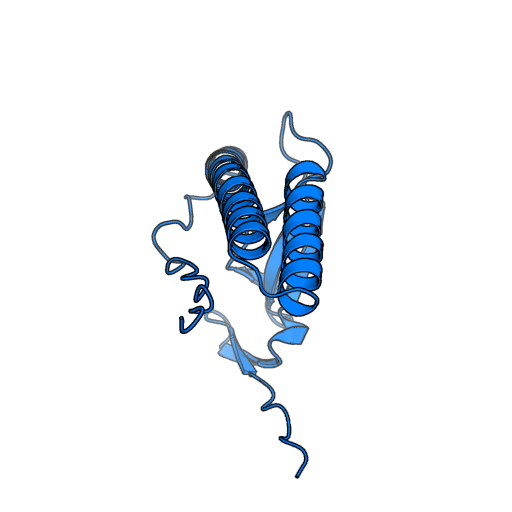1 83 SER A C 1
ATOM 666 O O . SER A 1 83 ? -10.029 1.948 18.272 1.00 91.31 83 SER A O 1
ATOM 668 N N . LEU A 1 84 ? -11.665 3.364 18.884 1.00 91.62 84 LEU A N 1
ATOM 669 C CA . LEU A 1 84 ? -11.440 4.329 17.809 1.00 91.62 84 LEU A CA 1
ATOM 670 C C . LEU A 1 84 ? -10.047 4.958 17.914 1.00 91.62 84 LEU A C 1
ATOM 672 O O . LEU A 1 84 ? -9.333 5.058 16.919 1.00 91.62 84 LEU A O 1
ATOM 676 N N . LYS A 1 85 ? -9.621 5.339 19.126 1.00 93.88 85 LYS A N 1
ATOM 677 C CA . LYS A 1 85 ? -8.267 5.858 19.368 1.00 93.88 85 LYS A CA 1
ATOM 678 C C . LYS A 1 85 ? -7.190 4.825 19.024 1.00 93.88 85 LYS A C 1
ATOM 680 O O . LYS A 1 85 ? -6.159 5.194 18.469 1.00 93.88 85 LYS A O 1
ATOM 685 N N . ALA A 1 86 ? -7.415 3.548 19.336 1.00 92.44 86 ALA A N 1
ATOM 686 C CA . ALA A 1 86 ? -6.496 2.471 18.975 1.00 92.44 86 ALA A CA 1
ATOM 687 C C . ALA A 1 86 ? -6.414 2.267 17.452 1.00 92.44 86 ALA A C 1
ATOM 689 O O . ALA A 1 86 ? -5.310 2.175 16.922 1.00 92.44 86 ALA A O 1
ATOM 690 N N . TYR A 1 87 ? -7.554 2.274 16.753 1.00 93.25 87 TYR A N 1
ATOM 691 C CA . TYR A 1 87 ? -7.606 2.215 15.290 1.00 93.25 87 TYR A CA 1
ATOM 692 C C . TYR A 1 87 ? -6.863 3.388 14.643 1.00 93.25 87 TYR A C 1
ATOM 694 O O . TYR A 1 87 ? -5.955 3.165 13.848 1.00 93.25 87 TYR A O 1
ATOM 702 N N . ARG A 1 88 ? -7.156 4.630 15.054 1.00 93.44 88 ARG A N 1
ATOM 703 C CA . ARG A 1 88 ? -6.481 5.833 14.537 1.00 93.44 88 ARG A CA 1
ATOM 704 C C . ARG A 1 88 ? -4.965 5.782 14.732 1.00 93.44 88 ARG A C 1
ATOM 706 O O . ARG A 1 88 ? -4.226 6.094 13.809 1.00 93.44 88 ARG A O 1
ATOM 713 N N . ARG A 1 89 ? -4.495 5.329 15.900 1.00 94.44 89 ARG A N 1
ATOM 714 C CA . ARG A 1 89 ? -3.056 5.147 16.167 1.00 94.44 89 ARG A CA 1
ATOM 715 C C . ARG A 1 89 ? -2.417 4.090 15.266 1.00 94.44 89 ARG A C 1
ATOM 717 O O . ARG A 1 89 ? -1.289 4.283 14.831 1.00 94.44 89 ARG A O 1
ATOM 724 N N . ALA A 1 90 ? -3.111 2.982 15.003 1.00 92.25 90 ALA A N 1
ATOM 725 C CA . ALA A 1 90 ? -2.616 1.948 14.096 1.00 92.25 90 ALA A CA 1
ATOM 726 C C . ALA A 1 90 ? -2.508 2.471 12.654 1.00 92.25 90 ALA A C 1
ATOM 728 O O . ALA A 1 90 ? -1.496 2.228 12.002 1.00 92.25 90 ALA A O 1
ATOM 729 N N . VAL A 1 91 ? -3.511 3.232 12.196 1.00 92.56 91 VAL A N 1
ATOM 730 C CA . VAL A 1 91 ? -3.502 3.894 10.882 1.00 92.56 91 VAL A CA 1
ATOM 731 C C . VAL A 1 91 ? -2.347 4.883 10.780 1.00 92.56 91 VAL A C 1
ATOM 733 O O . VAL A 1 91 ? -1.552 4.775 9.856 1.00 92.56 91 VAL A O 1
ATOM 736 N N . GLN A 1 92 ? -2.202 5.781 11.757 1.00 93.88 92 GLN A N 1
ATOM 737 C CA . GLN A 1 92 ? -1.125 6.771 11.771 1.00 93.88 92 GLN A CA 1
ATOM 738 C C . GLN A 1 92 ? 0.258 6.108 11.720 1.00 93.88 92 GLN A C 1
ATOM 740 O O . GLN A 1 92 ? 1.074 6.455 10.876 1.00 93.88 92 GLN A O 1
ATOM 745 N N . LYS A 1 93 ? 0.501 5.102 12.569 1.00 93.38 93 LYS A N 1
ATOM 746 C CA . LYS A 1 93 ? 1.788 4.395 12.602 1.00 93.38 93 LYS A CA 1
ATOM 747 C C . LYS A 1 93 ? 2.100 3.682 11.283 1.00 93.38 93 LYS A C 1
ATOM 749 O O . LYS A 1 93 ? 3.255 3.624 10.875 1.00 93.38 93 LYS A O 1
ATOM 754 N N . HIS A 1 94 ? 1.090 3.092 10.645 1.00 93.19 94 HIS A N 1
ATOM 755 C CA . HIS A 1 94 ? 1.260 2.501 9.322 1.00 93.19 94 HIS A CA 1
ATOM 756 C C . HIS A 1 94 ? 1.577 3.566 8.274 1.00 93.19 94 HIS A C 1
ATOM 758 O O . HIS A 1 94 ? 2.484 3.345 7.486 1.00 93.19 94 HIS A O 1
ATOM 764 N N . GLN A 1 95 ? 0.859 4.693 8.281 1.00 91.69 95 GLN A N 1
ATOM 765 C CA . GLN A 1 95 ? 1.052 5.781 7.326 1.00 91.69 95 GLN A CA 1
ATOM 766 C C . GLN A 1 95 ? 2.474 6.344 7.408 1.00 91.69 95 GLN A C 1
ATOM 768 O O . GLN A 1 95 ? 3.169 6.361 6.404 1.00 91.69 95 GLN A O 1
ATOM 773 N N . GLU A 1 96 ? 2.945 6.682 8.611 1.00 93.31 96 GLU A N 1
ATOM 774 C CA . GLU A 1 96 ? 4.309 7.180 8.839 1.00 93.31 96 GLU A CA 1
ATOM 775 C C . GLU A 1 96 ? 5.367 6.194 8.309 1.00 93.31 96 GLU A C 1
ATOM 777 O O . GLU A 1 96 ? 6.249 6.574 7.542 1.00 93.31 96 GLU A O 1
ATOM 782 N N . ALA A 1 97 ? 5.241 4.906 8.651 1.00 92.00 97 ALA A N 1
ATOM 783 C CA . ALA A 1 97 ? 6.175 3.877 8.190 1.00 92.00 97 ALA A CA 1
ATOM 784 C C . ALA A 1 97 ? 6.078 3.604 6.679 1.00 92.00 97 ALA A C 1
ATOM 786 O O . ALA A 1 97 ? 7.068 3.224 6.054 1.00 92.00 97 ALA A O 1
ATOM 787 N N . PHE A 1 98 ? 4.887 3.737 6.096 1.00 92.38 98 PHE A N 1
ATOM 788 C CA . PHE A 1 98 ? 4.660 3.562 4.668 1.00 92.38 98 PHE A CA 1
ATOM 789 C C . PHE A 1 98 ? 5.269 4.716 3.874 1.00 92.38 98 PHE A C 1
ATOM 791 O O . PHE A 1 98 ? 5.992 4.455 2.919 1.00 92.38 98 PHE A O 1
ATOM 798 N N . ASP A 1 99 ? 5.037 5.957 4.297 1.00 90.25 99 ASP A N 1
ATOM 799 C CA . ASP A 1 99 ? 5.555 7.157 3.639 1.00 90.25 99 ASP A CA 1
ATOM 800 C C . ASP A 1 99 ? 7.083 7.210 3.714 1.00 90.25 99 ASP A C 1
ATOM 802 O O . ASP A 1 99 ? 7.742 7.450 2.702 1.00 90.25 99 ASP A O 1
ATOM 806 N N . GLU A 1 100 ? 7.665 6.888 4.875 1.00 91.75 100 GLU A N 1
ATOM 807 C CA . GLU A 1 100 ? 9.118 6.762 5.025 1.00 91.75 100 GLU A CA 1
ATOM 808 C C . GLU A 1 100 ? 9.684 5.677 4.093 1.00 91.75 100 GLU A C 1
ATOM 810 O O . GLU A 1 100 ? 10.713 5.876 3.440 1.00 91.75 100 GLU A O 1
ATOM 815 N N . LEU A 1 101 ? 9.000 4.529 3.996 1.00 91.00 101 LEU A N 1
ATOM 816 C CA . LEU A 1 101 ? 9.399 3.444 3.106 1.00 91.00 101 LEU A CA 1
ATOM 817 C C . LEU A 1 101 ? 9.337 3.871 1.637 1.00 91.00 101 LEU A C 1
ATOM 819 O O . LEU A 1 101 ? 10.303 3.626 0.916 1.00 91.00 101 LEU A O 1
ATOM 823 N N . GLN A 1 102 ? 8.246 4.503 1.193 1.00 90.19 102 GLN A N 1
ATOM 824 C CA . GLN A 1 102 ? 8.124 4.957 -0.192 1.00 90.19 102 GLN A CA 1
ATOM 825 C C . GLN A 1 102 ? 9.196 5.995 -0.511 1.00 90.19 102 GLN A C 1
ATOM 827 O O . GLN A 1 102 ? 9.929 5.821 -1.480 1.00 90.19 102 GLN A O 1
ATOM 832 N N . ALA A 1 103 ? 9.362 7.018 0.332 1.00 88.06 103 ALA A N 1
ATOM 833 C CA . ALA A 1 103 ? 10.364 8.059 0.120 1.00 88.06 103 ALA A CA 1
ATOM 834 C C . ALA A 1 103 ? 11.774 7.464 -0.016 1.00 88.06 103 ALA A C 1
ATOM 836 O O . ALA A 1 103 ? 12.522 7.818 -0.926 1.00 88.06 103 ALA A O 1
ATOM 837 N N . ARG A 1 104 ? 12.124 6.503 0.845 1.00 88.50 104 ARG A N 1
ATOM 838 C CA . ARG A 1 104 ? 13.436 5.850 0.823 1.00 88.50 104 ARG A CA 1
ATOM 839 C C . ARG A 1 104 ? 13.624 4.913 -0.370 1.00 88.50 104 ARG A C 1
ATOM 841 O O . ARG A 1 104 ? 14.683 4.942 -0.996 1.00 88.50 104 ARG A O 1
ATOM 848 N N . LEU A 1 105 ? 12.644 4.060 -0.674 1.00 87.06 105 LEU A N 1
ATOM 849 C CA . LEU A 1 105 ? 12.787 3.036 -1.714 1.00 87.06 105 LEU A CA 1
ATOM 850 C C . LEU A 1 105 ? 12.616 3.583 -3.125 1.00 87.06 105 LEU A C 1
ATOM 852 O O . LEU A 1 105 ? 13.317 3.115 -4.014 1.00 87.06 105 LEU A O 1
ATOM 856 N N . HIS A 1 106 ? 11.776 4.598 -3.330 1.00 83.06 106 HIS A N 1
ATOM 857 C CA . HIS A 1 106 ? 11.664 5.255 -4.632 1.00 83.06 106 HIS A CA 1
ATOM 858 C C . HIS A 1 106 ? 13.004 5.865 -5.053 1.00 83.06 106 HIS A C 1
ATOM 860 O O . HIS A 1 106 ? 13.482 5.572 -6.147 1.00 83.06 106 HIS A O 1
ATOM 866 N N . ILE A 1 107 ? 13.675 6.587 -4.144 1.00 81.00 107 ILE A N 1
ATOM 867 C CA . ILE A 1 107 ? 15.014 7.144 -4.392 1.00 81.00 107 ILE A CA 1
ATOM 868 C C . ILE A 1 107 ? 16.009 6.033 -4.751 1.00 81.00 107 ILE A C 1
ATOM 870 O O . ILE A 1 107 ? 16.720 6.141 -5.748 1.00 81.00 107 ILE A O 1
ATOM 874 N N . LYS A 1 108 ? 16.046 4.945 -3.969 1.00 80.69 108 LYS A N 1
ATOM 875 C CA . LYS A 1 108 ? 16.967 3.822 -4.209 1.00 80.69 108 LYS A CA 1
ATOM 876 C C . LYS A 1 108 ? 16.679 3.065 -5.510 1.00 80.69 108 LYS A C 1
ATOM 878 O O . LYS A 1 108 ? 17.611 2.585 -6.141 1.00 80.69 108 LYS A O 1
ATOM 883 N N . ALA A 1 109 ? 15.415 2.962 -5.908 1.00 74.81 109 ALA A N 1
ATOM 884 C CA . ALA A 1 109 ? 14.993 2.305 -7.142 1.00 74.81 109 ALA A CA 1
ATOM 885 C C . ALA A 1 109 ? 15.128 3.207 -8.385 1.00 74.81 109 ALA A C 1
ATOM 887 O O . ALA A 1 109 ? 14.745 2.794 -9.478 1.00 74.81 109 ALA A O 1
ATOM 888 N N . GLY A 1 110 ? 15.635 4.439 -8.236 1.00 68.50 110 GLY A N 1
ATOM 889 C CA . GLY A 1 110 ? 15.746 5.404 -9.332 1.00 68.50 110 GLY A CA 1
ATOM 890 C C . GLY A 1 110 ? 14.396 5.941 -9.823 1.00 68.50 110 GLY A C 1
ATOM 891 O O . GLY A 1 110 ? 14.319 6.481 -10.923 1.00 68.50 110 GLY A O 1
ATOM 892 N N . MET A 1 111 ? 13.331 5.796 -9.028 1.00 60.72 111 MET A N 1
ATOM 893 C CA . MET A 1 111 ? 11.998 6.322 -9.323 1.00 60.72 111 MET A CA 1
ATOM 894 C C . MET A 1 111 ? 11.792 7.652 -8.587 1.00 60.72 111 MET A C 1
ATOM 896 O O . MET A 1 111 ? 12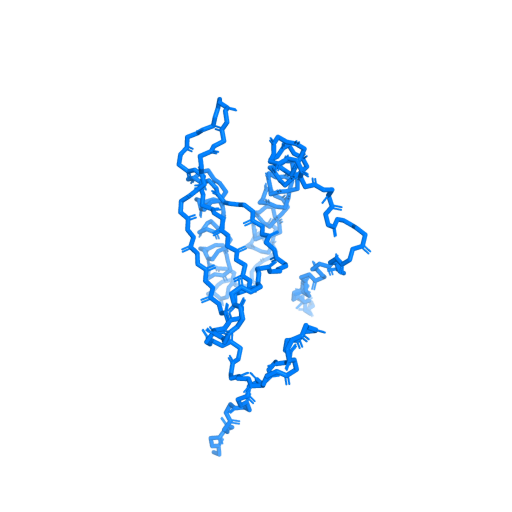.081 7.765 -7.397 1.00 60.72 111 MET A O 1
ATOM 900 N N . MET A 1 112 ? 11.252 8.672 -9.258 1.00 48.53 112 MET A N 1
ATOM 901 C CA . MET A 1 112 ? 10.803 9.879 -8.553 1.00 48.53 112 MET A CA 1
ATOM 902 C C . MET A 1 112 ? 9.623 9.523 -7.628 1.00 48.53 112 MET A C 1
ATOM 904 O O . MET A 1 112 ? 8.794 8.670 -7.956 1.00 48.53 112 MET A O 1
ATOM 908 N N . SER A 1 113 ? 9.576 10.126 -6.438 1.00 43.94 113 SER A N 1
ATOM 909 C CA . SER A 1 113 ? 8.515 9.897 -5.447 1.00 43.94 113 SER A CA 1
ATOM 910 C C . SER A 1 113 ? 7.128 10.239 -6.030 1.00 43.94 113 SER A C 1
ATOM 912 O O . SER A 1 113 ? 6.938 11.371 -6.470 1.00 43.94 113 SER A O 1
ATOM 914 N N . PRO A 1 114 ? 6.127 9.336 -6.000 1.00 46.59 114 PRO A N 1
ATOM 915 C CA . PRO A 1 114 ? 4.787 9.553 -6.548 1.00 46.59 114 PRO A CA 1
ATOM 916 C C . PRO A 1 114 ? 3.916 10.446 -5.661 1.00 46.59 114 PRO A C 1
ATOM 918 O O . PRO A 1 114 ? 2.710 10.553 -5.889 1.00 46.59 114 PRO A O 1
ATOM 921 N N . THR A 1 115 ? 4.497 11.115 -4.660 1.00 44.34 115 THR A N 1
ATOM 922 C CA . THR A 1 115 ? 3.787 12.088 -3.818 1.00 44.34 115 THR A CA 1
ATOM 923 C C . THR A 1 115 ? 3.188 13.256 -4.607 1.00 44.34 115 THR A C 1
ATOM 925 O O . THR A 1 115 ? 2.370 13.980 -4.053 1.00 44.34 115 THR A O 1
ATOM 928 N N . GLU A 1 116 ? 3.519 13.425 -5.891 1.00 38.31 116 GLU A N 1
ATOM 929 C CA . GLU A 1 116 ? 2.854 14.397 -6.770 1.00 38.31 116 GLU A CA 1
ATOM 930 C C . GLU A 1 116 ? 1.580 13.864 -7.458 1.00 38.31 116 GLU A C 1
ATOM 932 O O . GLU A 1 116 ? 0.842 14.655 -8.036 1.00 38.31 116 GLU A O 1
ATOM 937 N N . THR A 1 117 ? 1.273 12.558 -7.411 1.00 39.28 117 THR A N 1
ATOM 938 C CA . THR A 1 117 ? 0.169 11.978 -8.216 1.00 39.28 117 THR A CA 1
ATOM 939 C C . THR A 1 117 ? -0.810 11.082 -7.464 1.00 39.28 117 THR A C 1
ATOM 941 O O . THR A 1 117 ? -1.912 10.852 -7.960 1.00 39.28 117 THR A O 1
ATOM 944 N N . LEU A 1 118 ? -0.471 10.583 -6.276 1.00 41.31 118 LEU A N 1
ATOM 945 C CA . LEU A 1 118 ? -1.424 9.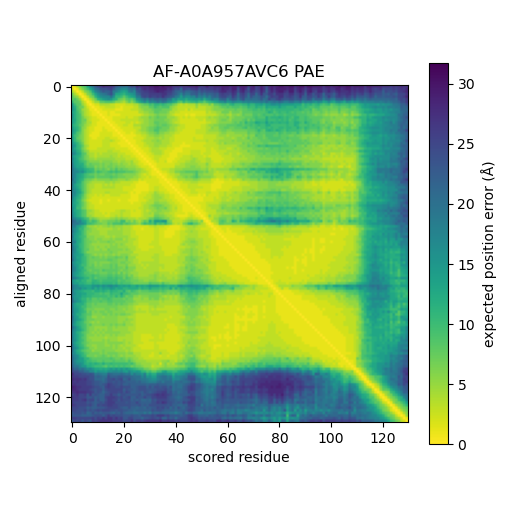823 -5.467 1.00 41.31 118 LEU A CA 1
ATOM 946 C C . LEU A 1 118 ? -2.080 10.761 -4.461 1.00 41.31 118 LEU A C 1
ATOM 948 O O . LEU A 1 118 ? -1.497 11.102 -3.432 1.00 41.31 118 LEU A O 1
ATOM 952 N N . GLY A 1 119 ? -3.301 11.191 -4.795 1.00 38.19 119 GLY A N 1
ATOM 953 C CA . GLY A 1 119 ? -4.180 11.896 -3.873 1.00 38.19 119 GLY A CA 1
ATOM 954 C C . GLY A 1 119 ? -4.156 11.203 -2.516 1.00 38.19 119 GLY A C 1
ATOM 955 O O . GLY A 1 119 ? -4.252 9.976 -2.443 1.00 38.19 119 GLY A O 1
ATOM 956 N N . GLN A 1 120 ? -3.958 11.998 -1.462 1.00 35.28 120 GLN A N 1
ATOM 957 C CA . GLN A 1 120 ? -3.990 11.547 -0.077 1.00 35.28 120 GLN A CA 1
ATOM 958 C C . GLN A 1 120 ? -5.099 10.507 0.077 1.00 35.28 120 GLN A C 1
ATOM 960 O O . GLN A 1 120 ? -6.258 10.804 -0.218 1.00 35.28 120 GLN A O 1
ATOM 965 N N . MET A 1 121 ? -4.761 9.296 0.526 1.00 37.75 121 MET A N 1
ATOM 966 C CA . MET A 1 121 ? -5.771 8.382 1.041 1.00 37.75 121 MET A CA 1
ATOM 967 C C . MET A 1 121 ? -6.398 9.067 2.256 1.00 37.75 121 MET A C 1
ATOM 969 O O . MET A 1 121 ? -5.936 8.920 3.387 1.00 37.75 121 MET A O 1
ATOM 973 N N . VAL A 1 122 ? -7.445 9.856 2.019 1.00 36.00 122 VAL A N 1
ATOM 974 C CA . VAL A 1 122 ? -8.339 10.326 3.062 1.00 36.00 122 VAL A CA 1
ATOM 975 C C . VAL A 1 122 ? -9.065 9.074 3.517 1.00 36.00 122 VAL A C 1
ATOM 977 O O . VAL A 1 122 ? -10.054 8.643 2.934 1.00 36.00 122 VAL A O 1
ATOM 980 N N . VAL A 1 123 ? -8.496 8.404 4.514 1.00 43.94 123 VAL A N 1
ATOM 981 C CA . VAL A 1 123 ? -9.188 7.327 5.205 1.00 43.94 123 VAL A CA 1
ATOM 982 C C . VAL A 1 123 ? -10.354 8.018 5.894 1.00 43.94 123 VAL A C 1
ATOM 984 O O . VAL A 1 123 ? -10.144 8.679 6.913 1.00 43.94 123 VAL A O 1
ATOM 987 N N . ASP A 1 124 ? -11.552 7.932 5.310 1.00 42.31 124 ASP A N 1
ATOM 988 C CA . ASP A 1 124 ? -12.773 8.446 5.921 1.00 42.31 124 ASP A CA 1
ATOM 989 C C . ASP A 1 124 ? -12.881 7.830 7.313 1.00 42.31 124 ASP A C 1
ATOM 991 O O . ASP A 1 124 ? -13.198 6.650 7.501 1.00 42.31 124 ASP A O 1
ATOM 995 N N . ALA A 1 125 ? -12.496 8.614 8.318 1.00 46.91 125 ALA A N 1
ATOM 996 C CA . ALA A 1 125 ? -12.539 8.170 9.687 1.00 46.91 125 ALA A CA 1
ATOM 997 C C . ALA A 1 125 ? -14.023 8.090 10.050 1.00 46.91 125 ALA A C 1
ATOM 999 O O . ALA A 1 125 ? -14.696 9.124 10.025 1.00 46.91 125 ALA A O 1
ATOM 1000 N N . PRO A 1 126 ? -14.552 6.906 10.408 1.00 53.97 126 PRO A N 1
ATOM 1001 C CA . PRO A 1 126 ? -15.947 6.804 10.789 1.00 53.97 126 PRO A CA 1
ATOM 1002 C C . PRO A 1 126 ? -16.198 7.738 11.974 1.00 53.97 126 PRO A C 1
ATOM 1004 O O . PRO A 1 126 ? -15.494 7.687 12.992 1.00 53.97 126 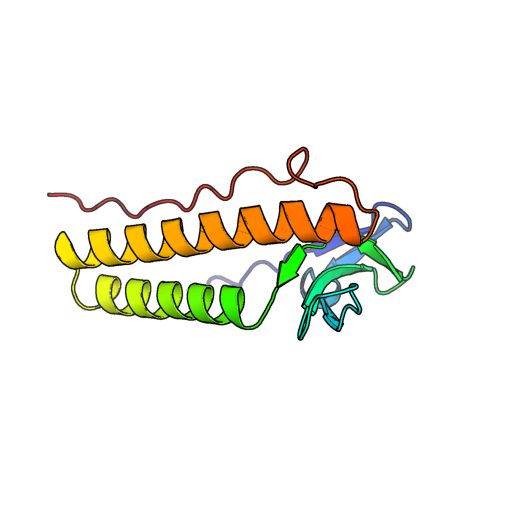PRO A O 1
ATOM 1007 N N . LYS A 1 127 ? -17.179 8.628 11.809 1.00 54.84 127 LYS A N 1
ATOM 1008 C CA . LYS A 1 127 ? -17.681 9.476 12.886 1.00 54.84 127 LYS A CA 1
ATOM 1009 C C . LYS A 1 127 ? -18.417 8.571 13.880 1.00 54.84 127 LYS A C 1
ATOM 1011 O O . LYS A 1 127 ? -19.082 7.608 13.495 1.00 54.84 127 LYS A O 1
ATOM 1016 N N . ILE A 1 128 ? -18.191 8.810 15.166 1.00 48.06 128 ILE A N 1
ATOM 1017 C CA . ILE A 1 128 ? -19.041 8.261 16.220 1.00 48.06 128 ILE A CA 1
ATOM 1018 C C . ILE A 1 128 ? -19.982 9.407 16.551 1.00 48.06 128 ILE A C 1
ATOM 1020 O O . ILE A 1 128 ? -19.496 10.440 17.008 1.00 48.06 128 ILE A O 1
ATOM 1024 N N . ASP A 1 129 ? -21.265 9.241 16.247 1.00 58.81 129 ASP A N 1
ATOM 1025 C CA . ASP A 1 129 ? -22.303 10.124 16.770 1.00 58.81 129 ASP A CA 1
ATOM 1026 C C 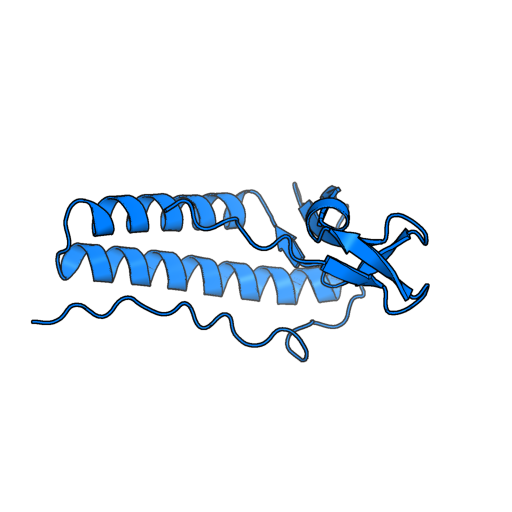. ASP A 1 129 ? -22.400 9.865 18.283 1.00 58.81 129 ASP A C 1
ATOM 1028 O O . ASP A 1 129 ? -22.406 8.701 18.705 1.00 58.81 129 ASP A O 1
ATOM 1032 N N . ASP A 1 130 ? -22.319 10.940 19.076 1.00 44.84 130 ASP A N 1
ATOM 1033 C CA . ASP A 1 130 ? -22.445 10.905 20.543 1.00 44.84 130 ASP A CA 1
ATOM 1034 C C . ASP A 1 130 ? -23.875 10.529 20.973 1.00 44.84 130 ASP A C 1
ATOM 1036 O O . ASP A 1 130 ? -24.843 10.951 20.295 1.00 44.84 130 ASP A O 1
#

Sequence (130 aa):
MEEKDKETTVSCVECRAEHPLEEFYSQRQAIIDGESGVTEIGLLCPDCGRWVHAFYQTPHTKRLAASITRAKYLMNKNRTKRSLKAYRRAVQKHQEAFDELQARLHIKAGMMSPTETLGQMVVDAPKIDD

Foldseek 3Di:
DDDDDDQDWDADPPPRDIDGQVQQWDKDADDFPPDPAKIWIFGADPPPRDTDPIFIDHPVLVVLVVQLVVLVVVCVVPVDPVSLVSNVVSVVVSVVVRQVRQVVRCVRVVHDRCPVPDDPPPVVRDDDDD

Mean predicted aligned error: 9.32 Å